Protein AF-A0A0M4GTP2-F1 (afdb_monomer_lite)

Secondary structure (DSSP, 8-state):
-HHHHHHHHHHHHHHHHHHHHHHH---PPP-----SEEEEE-TTS-EEEEEGGGEEEETTEEEEE-SS-EEE-TTPEEEE---

Structure (mmCIF, N/CA/C/O backbone):
data_AF-A0A0M4GTP2-F1
#
_entry.id   AF-A0A0M4GTP2-F1
#
loop_
_atom_site.group_PDB
_atom_site.id
_atom_site.type_symbol
_atom_site.label_atom_id
_atom_site.label_alt_id
_atom_site.label_comp_id
_atom_site.label_asym_id
_atom_site.label_entity_id
_atom_site.label_seq_id
_atom_site.pdbx_PDB_ins_code
_atom_site.Cartn_x
_atom_site.Cartn_y
_atom_site.Cartn_z
_atom_site.occupancy
_atom_site.B_iso_or_equiv
_atom_site.auth_seq_id
_atom_site.auth_comp_id
_atom_site.auth_asym_id
_atom_site.auth_atom_id
_atom_site.pdbx_PDB_model_num
ATOM 1 N N . MET A 1 1 ? 47.662 -9.809 -46.330 1.00 65.56 1 MET A N 1
ATOM 2 C CA . MET A 1 1 ? 47.016 -8.475 -46.326 1.00 65.56 1 MET A CA 1
ATOM 3 C C . MET A 1 1 ? 45.503 -8.589 -46.134 1.00 65.56 1 MET A C 1
ATOM 5 O O . MET A 1 1 ? 45.025 -8.158 -45.096 1.00 65.56 1 MET A O 1
ATOM 9 N N . ALA A 1 2 ? 44.758 -9.236 -47.041 1.00 75.31 2 ALA A N 1
ATOM 10 C CA . ALA A 1 2 ? 43.290 -9.336 -46.951 1.00 75.31 2 ALA A CA 1
ATOM 11 C C . ALA A 1 2 ? 42.761 -10.078 -45.702 1.00 75.31 2 ALA A C 1
ATOM 13 O O . ALA A 1 2 ? 41.838 -9.608 -45.049 1.00 75.31 2 ALA A O 1
ATOM 14 N N . THR A 1 3 ? 43.386 -11.193 -45.314 1.00 81.50 3 THR A N 1
ATOM 15 C CA . THR A 1 3 ? 43.015 -11.970 -44.114 1.00 81.50 3 THR A CA 1
ATOM 16 C C . THR A 1 3 ? 43.237 -11.207 -42.807 1.00 81.50 3 THR A C 1
ATOM 18 O O . THR A 1 3 ? 42.457 -11.338 -41.871 1.00 81.50 3 THR A O 1
ATOM 21 N N . PHE A 1 4 ? 44.273 -10.368 -42.754 1.00 84.88 4 PHE A N 1
ATOM 22 C CA . PHE A 1 4 ? 44.589 -9.542 -41.588 1.00 84.88 4 PHE A CA 1
ATOM 23 C C . PHE A 1 4 ? 43.591 -8.385 -41.437 1.00 84.88 4 PHE A C 1
ATOM 25 O O . PHE A 1 4 ? 43.106 -8.116 -40.342 1.00 84.88 4 PHE A O 1
ATOM 32 N N . ALA A 1 5 ? 43.215 -7.757 -42.556 1.00 87.69 5 ALA A N 1
ATOM 33 C CA . ALA A 1 5 ? 42.157 -6.749 -42.584 1.00 87.69 5 ALA A CA 1
ATOM 34 C C . ALA A 1 5 ? 40.788 -7.338 -42.192 1.00 87.69 5 ALA A C 1
ATOM 36 O O . ALA A 1 5 ? 40.041 -6.712 -41.444 1.00 87.69 5 ALA A O 1
ATOM 37 N N . PHE A 1 6 ? 40.488 -8.563 -42.635 1.00 89.75 6 PHE A N 1
ATOM 38 C CA . PHE A 1 6 ? 39.268 -9.281 -42.259 1.00 89.75 6 PHE A CA 1
ATOM 39 C C . PHE A 1 6 ? 39.205 -9.571 -40.750 1.00 89.75 6 PHE A C 1
ATOM 41 O O . PHE A 1 6 ? 38.183 -9.327 -40.116 1.00 89.75 6 PHE A O 1
ATOM 48 N N . LEU A 1 7 ? 40.318 -10.003 -40.147 1.00 89.94 7 LEU A N 1
ATOM 49 C CA . LEU A 1 7 ? 40.411 -10.237 -38.701 1.00 89.94 7 LEU A CA 1
ATOM 50 C C . LEU A 1 7 ? 40.170 -8.960 -37.882 1.00 89.94 7 LEU A C 1
ATOM 52 O O . LEU A 1 7 ? 39.419 -8.989 -36.908 1.00 89.94 7 LEU A O 1
ATOM 56 N N . LEU A 1 8 ? 40.750 -7.832 -38.300 1.00 90.12 8 LEU A N 1
ATOM 57 C CA . LEU A 1 8 ? 40.537 -6.538 -37.640 1.00 90.12 8 LEU A CA 1
ATOM 58 C C . LEU A 1 8 ? 39.077 -6.070 -37.741 1.00 90.12 8 LEU A C 1
ATOM 60 O O . LEU A 1 8 ? 38.536 -5.547 -36.766 1.00 90.12 8 LEU A O 1
ATOM 64 N N . LEU A 1 9 ? 38.421 -6.314 -38.880 1.00 90.25 9 LEU A N 1
ATOM 65 C CA . LEU A 1 9 ? 36.997 -6.027 -39.065 1.00 90.25 9 LEU A CA 1
ATOM 66 C C . LEU A 1 9 ? 36.128 -6.847 -38.097 1.00 90.25 9 LEU A C 1
ATOM 68 O O . LEU A 1 9 ? 35.255 -6.293 -37.431 1.00 90.25 9 LEU A O 1
ATOM 72 N N . CYS A 1 10 ? 36.390 -8.152 -37.974 1.00 90.56 10 CYS A N 1
ATOM 73 C CA . CYS A 1 10 ? 35.653 -9.029 -37.061 1.00 90.56 10 CYS A CA 1
ATOM 74 C C . CYS A 1 10 ? 35.806 -8.600 -35.594 1.00 90.56 10 CYS A C 1
ATOM 76 O O . CYS A 1 10 ? 34.821 -8.580 -34.855 1.00 90.56 10 CYS A O 1
ATOM 78 N N . ILE A 1 11 ? 37.017 -8.211 -35.182 1.00 89.75 11 ILE A N 1
ATOM 79 C CA . ILE A 1 11 ? 37.287 -7.723 -33.822 1.00 89.75 11 ILE A CA 1
ATOM 80 C C . ILE A 1 11 ? 36.537 -6.410 -33.563 1.00 89.75 11 ILE A C 1
ATOM 82 O O . ILE A 1 11 ? 35.885 -6.270 -32.527 1.00 89.75 11 ILE A O 1
ATOM 86 N N . GLY A 1 12 ? 36.568 -5.472 -34.514 1.00 89.00 12 GLY A N 1
ATOM 87 C CA . GLY A 1 12 ? 35.827 -4.212 -34.412 1.00 89.00 12 GLY A CA 1
ATOM 88 C C . GLY A 1 12 ? 34.318 -4.428 -34.265 1.00 89.00 12 GLY A C 1
ATOM 89 O O . GLY A 1 12 ? 33.687 -3.811 -33.406 1.00 89.00 12 GLY A O 1
ATOM 90 N N . LEU A 1 13 ? 33.751 -5.361 -35.037 1.00 89.94 13 LEU A N 1
ATOM 91 C CA . LEU A 1 13 ? 32.334 -5.725 -34.950 1.00 89.94 13 LEU A CA 1
ATOM 92 C C . LEU A 1 13 ? 31.971 -6.358 -33.601 1.00 89.94 13 LEU A C 1
ATOM 94 O O . LEU A 1 13 ? 30.974 -5.957 -33.003 1.00 89.94 13 LEU A O 1
ATOM 98 N N . MET A 1 14 ? 32.778 -7.288 -33.079 1.00 88.81 14 MET A N 1
ATOM 99 C CA . MET A 1 14 ? 32.524 -7.889 -31.760 1.00 88.81 14 MET A CA 1
ATOM 100 C C . MET A 1 14 ? 32.578 -6.853 -30.632 1.00 88.81 14 MET A C 1
ATOM 102 O O . MET A 1 14 ? 31.735 -6.862 -29.730 1.00 88.81 14 MET A O 1
ATOM 106 N N . LEU A 1 15 ? 33.540 -5.928 -30.684 1.00 86.69 15 LEU A N 1
ATOM 107 C CA . LEU A 1 15 ? 33.658 -4.861 -29.690 1.00 86.69 15 LEU A CA 1
ATOM 108 C C . LEU A 1 15 ? 32.476 -3.888 -29.770 1.00 86.69 15 LEU A C 1
ATOM 110 O O . LEU A 1 15 ? 31.899 -3.553 -28.736 1.00 86.69 15 LEU A O 1
ATOM 114 N N . GLY A 1 16 ? 32.057 -3.503 -30.977 1.00 85.19 16 GLY A N 1
ATOM 115 C CA . GLY A 1 16 ? 30.867 -2.674 -31.180 1.00 85.19 16 GLY A CA 1
ATOM 116 C C . GLY A 1 16 ? 29.594 -3.340 -30.652 1.00 85.19 16 GLY A C 1
ATOM 117 O O . GLY A 1 16 ? 28.836 -2.723 -29.901 1.00 85.19 16 GLY A O 1
ATOM 118 N N . PHE A 1 17 ? 29.395 -4.622 -30.966 1.00 84.88 17 PHE A N 1
ATOM 119 C CA . PHE A 1 17 ? 28.209 -5.372 -30.547 1.00 84.88 17 PHE A CA 1
ATOM 120 C C . PHE A 1 17 ? 28.169 -5.611 -29.033 1.00 84.88 17 PHE A C 1
ATOM 122 O O . PHE A 1 17 ? 27.115 -5.481 -28.418 1.00 84.88 17 PHE A O 1
ATOM 129 N N . SER A 1 18 ? 29.313 -5.898 -28.403 1.00 82.69 18 SER A N 1
ATOM 130 C CA . SER A 1 18 ? 29.383 -6.086 -26.946 1.00 82.69 18 SER A CA 1
ATOM 131 C C . SER A 1 18 ? 29.052 -4.806 -26.175 1.00 82.69 18 SER A C 1
ATOM 133 O O . SER A 1 18 ? 28.317 -4.859 -25.188 1.00 82.69 18 SER A O 1
ATOM 135 N N . LYS A 1 19 ? 29.521 -3.645 -26.652 1.00 80.81 19 LYS A N 1
ATOM 136 C CA . LYS A 1 19 ? 29.194 -2.340 -26.060 1.00 80.81 19 LYS A CA 1
ATOM 137 C C . LYS A 1 19 ? 27.725 -1.978 -26.251 1.00 80.81 19 LYS A C 1
ATOM 139 O O . LYS A 1 19 ? 27.095 -1.528 -25.298 1.00 80.81 19 LYS A O 1
ATOM 144 N N . TYR A 1 20 ? 27.175 -2.239 -27.434 1.00 82.38 20 TYR A N 1
ATOM 145 C CA . TYR A 1 20 ? 25.758 -2.022 -27.728 1.00 82.38 20 TYR A CA 1
ATOM 146 C C . TYR A 1 20 ? 24.833 -2.934 -26.902 1.00 82.38 20 TYR A C 1
ATOM 148 O O . TYR A 1 20 ? 23.819 -2.487 -26.359 1.00 82.38 20 TYR A O 1
ATOM 156 N N . ALA A 1 21 ? 25.200 -4.209 -26.750 1.00 79.75 21 ALA A N 1
ATOM 157 C CA . ALA A 1 21 ? 24.460 -5.151 -25.919 1.00 79.75 21 ALA A CA 1
ATOM 158 C C . ALA A 1 21 ? 24.473 -4.710 -24.448 1.00 79.75 21 ALA A C 1
ATOM 160 O O . ALA A 1 21 ? 23.417 -4.650 -23.826 1.00 79.75 21 ALA A O 1
ATOM 161 N N . GLN A 1 22 ? 25.635 -4.308 -23.918 1.00 75.31 22 GLN A N 1
ATOM 162 C CA . GLN A 1 22 ? 25.756 -3.791 -22.549 1.00 75.31 22 GLN A CA 1
ATOM 163 C C . GLN A 1 22 ? 24.938 -2.513 -22.319 1.00 75.31 22 GLN A C 1
ATOM 165 O O . GLN A 1 22 ? 24.307 -2.391 -21.273 1.00 75.31 22 GLN A O 1
ATOM 170 N N . SER A 1 23 ? 24.891 -1.583 -23.281 1.00 71.81 23 SER A N 1
ATOM 171 C CA . SER A 1 23 ? 24.100 -0.348 -23.142 1.00 71.81 23 SER A CA 1
ATOM 172 C C . SER A 1 23 ? 22.586 -0.571 -23.186 1.00 71.81 23 SER A C 1
ATOM 174 O O . SER A 1 23 ? 21.827 0.295 -22.758 1.00 71.81 23 SER A O 1
ATOM 176 N N . THR A 1 24 ? 22.143 -1.713 -23.715 1.00 68.75 24 THR A N 1
ATOM 177 C CA . THR A 1 24 ? 20.719 -2.044 -23.874 1.00 68.75 24 THR A CA 1
ATOM 178 C C . THR A 1 24 ? 20.153 -2.793 -22.663 1.00 68.75 24 THR A C 1
ATOM 180 O O . THR A 1 24 ? 18.935 -2.905 -22.528 1.00 68.75 24 THR A O 1
ATOM 183 N N . ILE A 1 25 ? 21.001 -3.254 -21.734 1.00 71.38 25 ILE A N 1
ATOM 184 C CA . ILE A 1 25 ? 20.554 -3.852 -20.470 1.00 71.38 25 ILE A CA 1
ATOM 185 C C . ILE A 1 25 ? 20.044 -2.728 -19.560 1.00 71.38 25 ILE A C 1
ATOM 187 O O . ILE A 1 25 ? 20.755 -2.206 -18.702 1.00 71.38 25 ILE A O 1
ATOM 191 N N . LYS A 1 26 ? 18.784 -2.338 -19.755 1.00 65.19 26 LYS A N 1
ATOM 192 C CA . LYS A 1 26 ? 18.033 -1.593 -18.750 1.00 65.19 26 LYS A CA 1
ATOM 193 C C . LYS A 1 26 ? 17.717 -2.556 -17.614 1.00 65.19 26 LYS A C 1
ATOM 195 O O . LYS A 1 26 ? 16.888 -3.448 -17.762 1.00 65.19 26 LYS A O 1
ATOM 200 N N . ILE A 1 27 ? 18.390 -2.379 -16.481 1.00 67.81 27 ILE A N 1
ATOM 201 C CA . ILE A 1 27 ? 17.946 -2.967 -15.218 1.00 67.81 27 ILE A CA 1
ATOM 202 C C . ILE A 1 27 ? 16.722 -2.155 -14.803 1.00 67.81 27 ILE A C 1
ATOM 204 O O . ILE A 1 27 ? 16.833 -1.138 -14.121 1.00 67.81 27 ILE A O 1
ATOM 208 N N . GLU A 1 28 ? 15.555 -2.539 -15.308 1.00 66.69 28 GLU A N 1
ATOM 209 C CA . GLU A 1 28 ? 14.302 -1.991 -14.811 1.00 66.69 28 GLU A CA 1
ATOM 210 C C . GLU A 1 28 ? 14.135 -2.505 -13.382 1.00 66.69 28 GLU A C 1
ATOM 212 O O . GLU A 1 28 ? 14.089 -3.713 -13.142 1.00 66.69 28 GLU A O 1
ATOM 217 N N . ALA A 1 29 ? 14.130 -1.588 -12.411 1.00 72.56 29 ALA A N 1
ATOM 218 C CA . ALA A 1 29 ? 13.767 -1.946 -11.050 1.00 72.56 29 ALA A CA 1
ATOM 219 C C . ALA A 1 29 ? 12.376 -2.600 -11.098 1.00 72.56 29 ALA A C 1
ATOM 221 O O . ALA A 1 29 ? 11.516 -2.096 -11.830 1.00 72.56 29 ALA A O 1
ATOM 222 N N . PRO A 1 30 ? 12.145 -3.707 -10.367 1.00 69.12 30 PRO A N 1
ATOM 223 C CA . PRO A 1 30 ? 10.837 -4.337 -10.348 1.00 69.12 30 PRO A CA 1
ATOM 224 C C . PRO A 1 30 ? 9.809 -3.278 -9.956 1.00 69.12 30 PRO A C 1
ATOM 226 O O . PRO A 1 30 ? 9.906 -2.673 -8.887 1.00 69.12 30 PRO A O 1
ATOM 229 N N . GLN A 1 31 ? 8.866 -3.004 -10.856 1.00 71.44 31 GLN A N 1
ATOM 230 C CA . GLN A 1 31 ? 7.763 -2.105 -10.560 1.00 71.44 31 GLN A CA 1
ATOM 231 C C . GLN A 1 31 ? 6.923 -2.781 -9.478 1.00 71.44 31 GLN A C 1
ATOM 233 O O . GLN A 1 31 ? 6.283 -3.800 -9.728 1.00 71.44 31 GLN A O 1
ATOM 238 N N . ILE A 1 32 ? 6.994 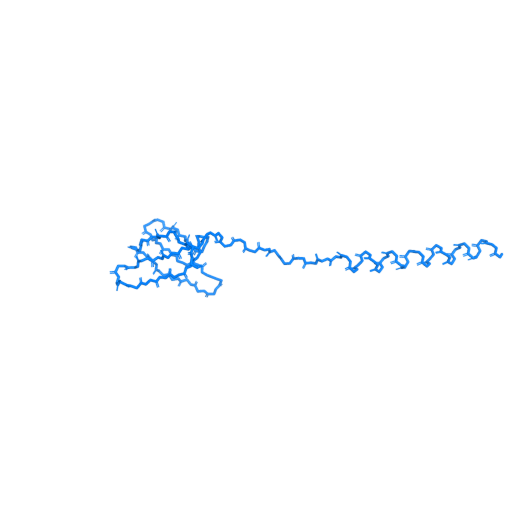-2.259 -8.253 1.00 75.62 32 ILE A N 1
ATOM 239 C CA . ILE A 1 32 ? 6.181 -2.753 -7.145 1.00 75.62 32 ILE A CA 1
ATOM 240 C C . ILE A 1 32 ? 4.758 -2.247 -7.379 1.00 75.62 32 ILE A C 1
ATOM 242 O O . ILE A 1 32 ? 4.467 -1.068 -7.176 1.00 75.62 32 ILE A O 1
ATOM 246 N N . ASP A 1 33 ? 3.882 -3.143 -7.827 1.00 83.06 33 ASP A N 1
ATOM 247 C CA . ASP A 1 33 ? 2.452 -2.874 -7.905 1.00 83.06 33 ASP A CA 1
ATOM 248 C C . ASP A 1 33 ? 1.847 -2.949 -6.497 1.00 83.06 33 ASP A C 1
ATOM 250 O O . ASP A 1 33 ? 1.620 -4.023 -5.933 1.00 83.06 33 ASP A O 1
ATOM 254 N N . ASN A 1 34 ? 1.611 -1.780 -5.904 1.00 84.62 34 ASN A N 1
ATOM 255 C CA . ASN A 1 34 ? 0.973 -1.666 -4.593 1.00 84.62 34 ASN A CA 1
ATOM 256 C C . ASN A 1 34 ? -0.549 -1.911 -4.656 1.00 84.62 34 ASN A C 1
ATOM 258 O O . ASN A 1 34 ? -1.204 -1.954 -3.612 1.00 84.62 34 ASN A O 1
ATOM 262 N N . GLY A 1 35 ? -1.118 -2.115 -5.847 1.00 88.69 35 GLY A N 1
ATOM 263 C CA . GLY A 1 35 ? -2.546 -2.305 -6.055 1.00 88.69 35 GLY A CA 1
ATOM 264 C C . GLY A 1 35 ? -3.312 -0.984 -6.063 1.00 88.69 35 GLY A C 1
ATOM 265 O O . GLY A 1 35 ? -2.756 0.099 -6.270 1.00 88.69 35 GLY A O 1
ATOM 266 N N . ARG A 1 36 ? -4.627 -1.063 -5.846 1.00 90.69 36 ARG A N 1
ATOM 267 C CA . ARG A 1 36 ? -5.505 0.109 -5.930 1.00 90.69 36 ARG A CA 1
ATOM 268 C C . ARG A 1 36 ? -5.355 1.028 -4.726 1.00 90.69 36 ARG A C 1
ATOM 270 O O . ARG A 1 36 ? -5.082 0.592 -3.609 1.00 90.69 36 ARG A O 1
ATOM 277 N N . LYS A 1 37 ? -5.605 2.311 -4.971 1.00 93.06 37 LYS A N 1
ATOM 278 C CA . LYS A 1 37 ? -5.711 3.348 -3.949 1.00 93.06 37 LYS A CA 1
ATOM 279 C C . LYS A 1 37 ? -6.932 3.107 -3.061 1.00 93.06 37 LYS A C 1
ATOM 281 O O . LYS A 1 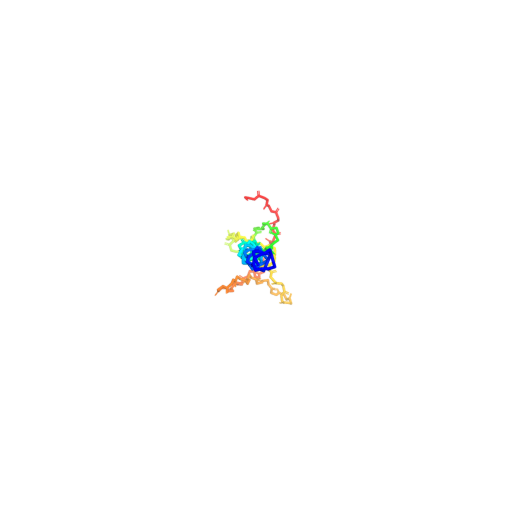37 ? -8.043 2.877 -3.544 1.00 93.06 37 LYS A O 1
ATOM 286 N N . VAL A 1 38 ? -6.718 3.160 -1.752 1.00 93.69 38 VAL A N 1
ATOM 287 C CA . VAL A 1 38 ? -7.758 2.940 -0.743 1.00 93.69 38 VAL A CA 1
ATOM 288 C C . VAL A 1 38 ? -7.643 3.950 0.389 1.00 93.69 38 VAL A C 1
ATOM 290 O O . VAL A 1 38 ? -6.568 4.478 0.681 1.00 93.69 38 VAL A O 1
ATOM 293 N N . ILE A 1 39 ? -8.771 4.209 1.038 1.00 94.56 39 ILE A N 1
ATOM 294 C CA . ILE A 1 39 ? -8.866 5.010 2.254 1.00 94.56 39 ILE A CA 1
ATOM 295 C C . ILE A 1 39 ? -9.410 4.100 3.349 1.00 94.56 39 ILE A C 1
ATOM 297 O O . ILE A 1 39 ? -10.439 3.448 3.172 1.00 94.56 39 ILE A O 1
ATOM 301 N N . VAL A 1 40 ? -8.715 4.037 4.480 1.00 94.12 40 VAL A N 1
ATOM 302 C CA . VAL A 1 40 ? -9.178 3.306 5.659 1.00 94.12 40 VAL A CA 1
ATOM 303 C C . VAL A 1 40 ? -9.731 4.293 6.670 1.00 94.12 40 VAL A C 1
ATOM 305 O O . VAL A 1 40 ? -8.994 5.099 7.235 1.00 94.12 40 VAL A O 1
ATOM 308 N N . HIS A 1 41 ? -11.035 4.199 6.902 1.00 95.06 41 HIS A N 1
ATOM 309 C CA . HIS A 1 41 ? -11.772 4.998 7.876 1.00 95.06 41 HIS A CA 1
ATOM 310 C C . HIS A 1 41 ? -11.700 4.331 9.242 1.00 95.06 41 HIS A C 1
ATOM 312 O O . HIS A 1 41 ? -12.306 3.277 9.443 1.00 95.06 41 HIS A O 1
ATOM 318 N N . LEU A 1 42 ? -10.948 4.910 10.174 1.00 94.00 42 LEU A N 1
ATOM 319 C CA . LEU A 1 42 ? -10.768 4.360 11.514 1.00 94.00 42 LEU A CA 1
ATOM 320 C C . LEU A 1 42 ? -11.942 4.721 12.441 1.00 94.00 42 LEU A C 1
ATOM 322 O O . LEU A 1 42 ? -12.540 5.789 12.296 1.00 94.00 42 LEU A O 1
ATOM 326 N N . PRO A 1 43 ? -12.230 3.899 13.472 1.00 91.50 43 PRO A N 1
ATOM 327 C CA . PRO A 1 43 ? -13.314 4.163 14.427 1.00 91.50 43 PRO A CA 1
ATOM 328 C C . PRO A 1 43 ? -13.176 5.487 15.190 1.00 91.50 43 PRO A C 1
ATOM 330 O O . PRO A 1 43 ? -14.156 6.032 15.684 1.00 91.50 43 PRO A O 1
ATOM 333 N N . ASN A 1 44 ? -11.951 6.007 15.296 1.00 91.25 44 ASN A N 1
ATOM 334 C CA . ASN A 1 44 ? -11.649 7.284 15.942 1.00 91.25 44 ASN A CA 1
ATOM 335 C C . ASN A 1 44 ? -11.868 8.504 15.022 1.00 91.25 4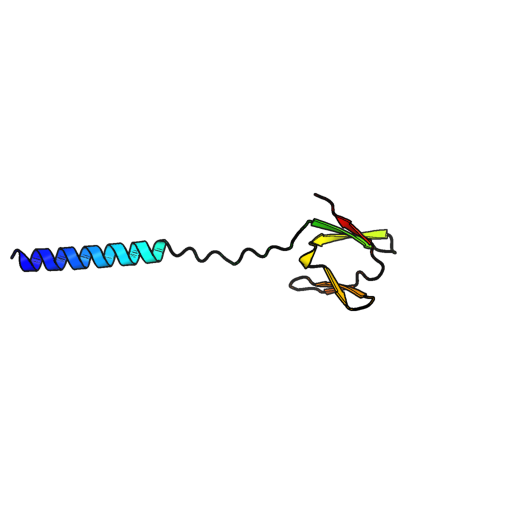4 ASN A C 1
ATOM 337 O O . ASN A 1 44 ? -11.500 9.613 15.404 1.00 91.25 44 ASN A O 1
ATOM 341 N N . GLY A 1 45 ? -12.412 8.305 13.817 1.00 91.31 45 GLY A N 1
ATOM 342 C CA . GLY A 1 45 ? -12.659 9.358 12.831 1.00 91.31 45 GLY A CA 1
ATOM 343 C C . GLY A 1 45 ? -11.428 9.785 12.028 1.00 91.31 45 GLY A C 1
ATOM 344 O O . GLY A 1 45 ? -11.516 10.735 11.257 1.00 91.31 45 GLY A O 1
ATOM 345 N N . LYS A 1 46 ? -10.277 9.120 12.197 1.00 92.75 46 LYS A N 1
ATOM 346 C CA . LYS A 1 46 ? -9.087 9.365 11.370 1.00 92.75 46 LYS A CA 1
ATOM 347 C C . LYS A 1 46 ? -9.155 8.562 10.075 1.00 92.75 46 LYS A C 1
ATOM 349 O O . LYS A 1 46 ? -9.646 7.437 10.058 1.00 92.75 46 LYS A O 1
ATOM 354 N N . GLU A 1 47 ? -8.572 9.111 9.021 1.00 93.81 47 GLU A N 1
ATOM 355 C CA . GLU A 1 47 ? -8.471 8.460 7.716 1.00 93.81 47 GLU A CA 1
ATOM 356 C C . GLU A 1 47 ? -7.014 8.109 7.406 1.00 93.81 47 GLU A C 1
ATOM 358 O O . GLU A 1 47 ? -6.099 8.891 7.681 1.00 93.81 47 GLU A O 1
ATOM 363 N N . VAL A 1 48 ? -6.793 6.925 6.833 1.00 92.94 48 VAL A N 1
ATOM 364 C CA . VAL A 1 48 ? -5.474 6.468 6.379 1.00 92.94 48 VAL A CA 1
ATOM 365 C C . VAL A 1 48 ? -5.522 6.207 4.882 1.00 92.94 48 VAL A C 1
ATOM 367 O O . VAL A 1 48 ? -6.186 5.281 4.424 1.00 92.94 48 VAL A O 1
ATOM 370 N N . PHE A 1 49 ? -4.788 7.018 4.127 1.00 93.56 49 PHE A N 1
ATOM 371 C CA . PHE A 1 49 ? -4.641 6.893 2.680 1.00 93.56 49 PHE A CA 1
ATOM 372 C C . PHE A 1 49 ? -3.508 5.917 2.383 1.00 93.56 49 PHE A C 1
ATOM 374 O O . PHE A 1 49 ? -2.373 6.124 2.818 1.00 93.56 49 PHE A O 1
ATOM 381 N N . THR A 1 50 ? -3.815 4.827 1.689 1.00 93.06 50 THR A N 1
ATOM 382 C CA . THR A 1 50 ? -2.847 3.762 1.416 1.00 93.06 50 THR A CA 1
ATOM 383 C C . THR A 1 50 ? -3.236 2.973 0.163 1.00 93.06 50 THR A C 1
ATOM 385 O O . THR A 1 50 ? -4.074 3.416 -0.624 1.00 93.06 50 THR A O 1
ATOM 388 N N . TYR A 1 51 ? -2.604 1.821 -0.043 1.00 93.69 51 TYR A N 1
ATOM 389 C CA . TYR A 1 51 ? -2.858 0.921 -1.156 1.00 93.69 51 TYR A CA 1
ATOM 390 C C . TYR A 1 51 ? -3.310 -0.458 -0.673 1.00 93.69 51 TYR A C 1
ATOM 392 O O . TYR A 1 51 ? -2.933 -0.902 0.413 1.00 93.69 51 TYR A O 1
ATOM 400 N N . GLU A 1 52 ? -4.102 -1.129 -1.505 1.00 91.81 52 GLU A N 1
ATOM 401 C CA . GLU A 1 52 ? -4.703 -2.443 -1.249 1.00 91.81 52 GLU A CA 1
ATOM 402 C C . GLU A 1 52 ? -3.669 -3.479 -0.782 1.00 91.81 52 GLU A C 1
ATOM 404 O O . GLU A 1 52 ? -3.869 -4.110 0.255 1.00 91.81 52 GLU A O 1
ATOM 409 N N . ASN A 1 53 ? -2.520 -3.584 -1.460 1.00 92.75 53 ASN A N 1
ATOM 410 C CA . ASN A 1 53 ? -1.515 -4.609 -1.145 1.00 92.75 53 ASN A CA 1
ATOM 411 C C . ASN A 1 53 ? -0.714 -4.305 0.129 1.00 92.75 53 ASN A C 1
ATOM 413 O O . ASN A 1 53 ? -0.007 -5.175 0.636 1.00 92.75 53 ASN A O 1
ATOM 417 N N . LEU A 1 54 ? -0.822 -3.085 0.661 1.00 93.00 54 LEU A N 1
ATOM 418 C CA . LEU A 1 54 ? -0.186 -2.704 1.921 1.00 93.00 54 LEU A CA 1
ATOM 419 C C . LEU A 1 54 ? -1.093 -2.968 3.127 1.00 93.00 54 LEU A C 1
ATOM 421 O O . LEU A 1 54 ? -0.645 -2.796 4.260 1.00 93.00 54 LEU A O 1
ATOM 425 N N . ILE A 1 55 ? -2.347 -3.379 2.918 1.00 93.50 55 ILE A N 1
ATOM 426 C CA . ILE A 1 55 ? -3.271 -3.759 3.988 1.00 93.50 55 ILE A CA 1
ATOM 427 C C . ILE A 1 55 ? -3.343 -5.284 4.066 1.00 93.50 55 ILE A C 1
ATOM 429 O O . ILE A 1 55 ? -3.716 -5.961 3.113 1.00 93.50 55 ILE A O 1
ATOM 433 N N . VAL A 1 56 ? -3.041 -5.833 5.238 1.00 93.25 56 VAL A N 1
ATOM 434 C CA . VAL A 1 56 ? -3.058 -7.273 5.496 1.00 93.25 56 VAL A CA 1
ATOM 435 C C . VAL A 1 56 ? -4.053 -7.575 6.608 1.00 93.25 56 VAL A C 1
ATOM 437 O O . VAL A 1 56 ? -4.037 -6.945 7.667 1.00 93.25 56 VAL A O 1
ATOM 440 N N . LYS A 1 57 ? -4.918 -8.563 6.374 1.00 91.69 57 LYS A N 1
ATOM 441 C CA . LYS A 1 57 ? -5.824 -9.091 7.394 1.00 91.69 57 LYS A CA 1
ATOM 442 C C . LYS A 1 57 ? -5.191 -10.313 8.057 1.00 91.69 57 LYS A C 1
ATOM 444 O O . LYS A 1 57 ? -4.996 -11.337 7.408 1.00 91.69 57 LYS A O 1
ATOM 449 N N . GLU A 1 58 ? -4.900 -10.208 9.348 1.00 91.38 58 GLU A N 1
ATOM 450 C CA . GLU A 1 58 ? -4.371 -11.300 1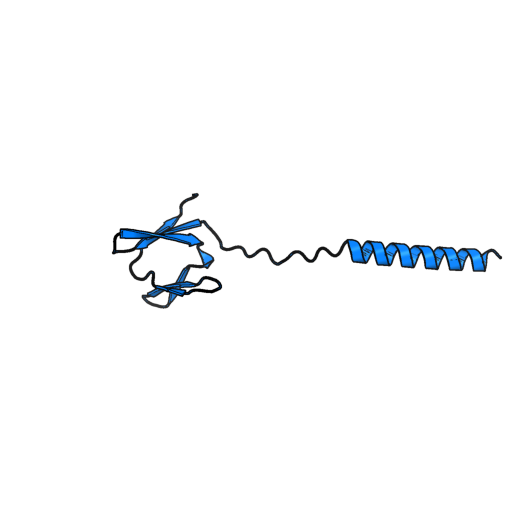0.169 1.00 91.38 58 GLU A CA 1
ATOM 451 C C . GLU A 1 58 ? -5.402 -11.658 11.243 1.00 91.38 58 GLU A C 1
ATOM 453 O O . GLU A 1 58 ? -5.497 -11.014 12.290 1.00 91.38 58 GLU A O 1
ATOM 458 N N . GLY A 1 59 ? -6.226 -12.670 10.958 1.00 89.44 59 GLY A N 1
ATOM 459 C CA . GLY A 1 59 ? -7.364 -13.028 11.806 1.00 89.44 59 GLY A CA 1
ATOM 460 C C . GLY A 1 59 ? -8.384 -11.888 11.880 1.00 89.44 59 GLY A C 1
ATOM 461 O O . GLY A 1 59 ? -8.909 -11.453 10.852 1.00 89.44 59 GLY A O 1
ATOM 462 N N . ASP A 1 60 ? -8.633 -11.394 13.093 1.00 89.06 60 ASP A N 1
ATOM 463 C CA . ASP A 1 60 ? -9.536 -10.263 13.348 1.00 89.06 60 ASP A CA 1
ATOM 464 C C . ASP A 1 60 ? -8.843 -8.895 13.264 1.00 89.06 60 ASP A C 1
ATOM 466 O O . ASP A 1 60 ? -9.504 -7.860 13.371 1.00 89.06 60 ASP A O 1
ATOM 470 N N . LYS A 1 61 ? -7.520 -8.868 13.055 1.00 92.06 61 LYS A N 1
ATOM 471 C CA . LYS A 1 61 ? -6.750 -7.626 12.953 1.00 92.06 61 LYS A CA 1
ATOM 472 C C . LYS A 1 61 ? -6.597 -7.184 11.507 1.00 92.06 61 LYS A C 1
ATOM 474 O O . LYS A 1 61 ? -6.333 -7.994 10.617 1.00 92.06 61 LYS A O 1
ATOM 479 N N . LEU A 1 62 ? -6.714 -5.878 11.293 1.00 93.75 62 LEU A N 1
ATOM 480 C CA . LEU A 1 62 ? -6.403 -5.234 10.021 1.00 93.75 62 LEU A CA 1
ATOM 481 C C . LEU A 1 62 ? -5.135 -4.414 10.222 1.00 93.75 62 LEU A C 1
ATOM 483 O O . LEU A 1 62 ? -5.126 -3.506 11.044 1.00 93.75 62 LEU A O 1
ATOM 487 N N . LEU A 1 63 ? -4.064 -4.734 9.507 1.00 94.50 63 LEU A N 1
ATOM 488 C CA . LEU A 1 63 ? -2.771 -4.076 9.666 1.00 94.50 63 LEU A CA 1
ATOM 489 C C . LEU A 1 63 ? -2.358 -3.424 8.354 1.00 94.50 63 LEU A C 1
ATOM 491 O O . LEU A 1 63 ? -2.475 -4.028 7.293 1.00 94.50 63 LEU A O 1
ATOM 495 N N . TYR A 1 64 ? -1.813 -2.219 8.427 1.00 94.19 64 TYR A N 1
ATOM 496 C CA . TYR A 1 64 ? -1.025 -1.666 7.336 1.00 94.19 64 TYR A CA 1
ATOM 497 C C . TYR A 1 64 ? 0.433 -2.070 7.518 1.00 94.19 64 TYR A C 1
ATOM 499 O O . TYR A 1 64 ? 1.000 -1.842 8.585 1.00 94.19 64 TYR A O 1
ATOM 507 N N . LYS A 1 65 ? 1.043 -2.638 6.481 1.00 93.81 65 LYS A N 1
ATOM 508 C CA . LYS A 1 65 ? 2.449 -3.044 6.441 1.00 93.81 65 LYS A CA 1
ATOM 509 C C . LYS A 1 65 ? 3.152 -2.303 5.312 1.00 93.81 65 LYS A C 1
ATOM 511 O O . LYS A 1 65 ? 3.229 -2.781 4.186 1.00 93.81 65 LYS A O 1
ATOM 516 N N . GLY A 1 66 ? 3.650 -1.113 5.627 1.00 88.62 66 GLY A N 1
ATOM 517 C CA . GLY A 1 66 ? 4.557 -0.389 4.746 1.00 88.62 66 GLY A CA 1
ATOM 518 C C . GLY A 1 66 ? 5.987 -0.915 4.863 1.00 88.62 66 GLY A C 1
ATOM 519 O O . GLY A 1 66 ? 6.319 -1.663 5.779 1.00 88.62 66 GLY A O 1
ATOM 520 N N . GLU A 1 67 ? 6.863 -0.450 3.977 1.00 85.94 67 GLU A N 1
ATOM 521 C CA . GLU A 1 67 ? 8.268 -0.880 3.914 1.00 85.94 67 GLU A CA 1
ATOM 522 C C . GLU A 1 67 ? 9.031 -0.677 5.237 1.00 85.94 67 GLU A C 1
ATOM 524 O O . GLU A 1 67 ? 9.887 -1.478 5.601 1.00 85.94 67 GLU A O 1
ATOM 529 N N . ARG A 1 68 ? 8.715 0.396 5.975 1.00 88.88 68 ARG A N 1
ATOM 530 C CA . ARG A 1 68 ? 9.414 0.764 7.220 1.00 88.88 68 ARG A CA 1
ATOM 531 C C . ARG A 1 68 ? 8.549 0.704 8.471 1.00 88.88 68 ARG A C 1
ATOM 533 O O . ARG A 1 68 ? 9.090 0.643 9.567 1.00 88.88 68 ARG A O 1
ATOM 540 N N . ASN A 1 69 ? 7.228 0.751 8.317 1.00 89.00 69 ASN A N 1
ATOM 541 C CA . ASN A 1 69 ? 6.300 0.944 9.425 1.00 89.00 69 ASN A CA 1
ATOM 542 C C . ASN A 1 69 ? 5.108 -0.002 9.303 1.00 89.00 69 ASN A C 1
ATOM 544 O O . ASN A 1 69 ? 4.542 -0.159 8.222 1.00 89.00 69 ASN A O 1
ATOM 548 N N . THR A 1 70 ? 4.688 -0.554 10.441 1.00 93.44 70 THR A N 1
ATOM 549 C CA . THR A 1 70 ? 3.419 -1.275 10.580 1.00 93.44 70 THR A CA 1
ATOM 550 C C . THR A 1 70 ? 2.457 -0.442 11.421 1.00 93.44 70 THR A C 1
ATOM 552 O O . THR A 1 70 ? 2.851 0.072 12.467 1.00 93.44 70 THR A O 1
ATOM 555 N N . LEU A 1 71 ? 1.213 -0.290 10.970 1.00 92.19 71 LEU A N 1
ATOM 556 C CA . LEU A 1 71 ? 0.156 0.419 11.696 1.00 92.19 71 LEU A CA 1
ATOM 557 C C . LEU A 1 71 ? -1.016 -0.526 11.941 1.00 92.19 71 LEU A C 1
ATOM 559 O O . LEU A 1 71 ? -1.385 -1.303 11.062 1.00 92.19 71 LEU A O 1
ATOM 563 N N . ASP A 1 72 ? -1.619 -0.431 13.121 1.00 93.38 72 ASP A N 1
ATOM 564 C CA . ASP A 1 72 ? -2.856 -1.143 13.424 1.00 93.38 72 ASP A CA 1
ATOM 565 C C . ASP A 1 72 ? -4.055 -0.338 12.910 1.00 93.38 72 ASP A C 1
ATOM 567 O O . ASP A 1 72 ? -4.266 0.811 13.304 1.00 93.38 72 ASP A O 1
ATOM 571 N N . LEU A 1 73 ? -4.811 -0.941 11.996 1.00 93.38 73 LEU A N 1
ATOM 572 C CA . LEU A 1 73 ? -6.020 -0.399 11.383 1.00 93.38 73 LEU A CA 1
ATOM 573 C C . LEU A 1 73 ? -7.276 -1.192 11.783 1.00 93.38 73 LEU A C 1
ATOM 575 O O . LEU A 1 73 ? -8.312 -1.100 11.118 1.00 93.38 73 LEU A O 1
ATOM 579 N N . THR A 1 74 ? -7.199 -1.998 12.843 1.00 93.88 74 THR A N 1
ATOM 580 C CA . THR A 1 74 ? -8.289 -2.873 13.284 1.00 93.88 74 THR A CA 1
ATOM 581 C C . THR A 1 74 ? -9.565 -2.080 13.573 1.00 93.88 74 THR A C 1
ATOM 583 O O . THR A 1 74 ? -9.543 -1.009 14.178 1.00 93.88 74 THR A O 1
ATOM 586 N N . GLY A 1 75 ? -10.701 -2.607 13.109 1.00 90.88 75 GLY A N 1
ATOM 587 C CA . GLY A 1 75 ? -12.000 -1.930 13.179 1.00 90.88 75 GLY A CA 1
ATOM 588 C C . GLY A 1 7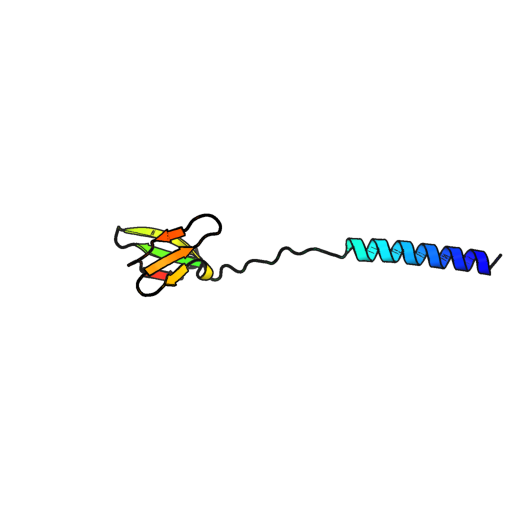5 ? -12.200 -0.836 12.124 1.00 90.88 75 GLY A C 1
ATOM 589 O O . GLY A 1 75 ? -13.288 -0.271 12.046 1.00 90.88 75 GLY A O 1
ATOM 590 N N . GLY A 1 76 ? -11.186 -0.544 11.304 1.00 91.31 76 GLY A N 1
ATOM 591 C CA . GLY A 1 76 ? -11.296 0.392 10.195 1.00 91.31 76 GLY A CA 1
ATOM 592 C C . GLY A 1 76 ? -12.080 -0.175 9.009 1.00 91.31 76 GLY A C 1
ATOM 593 O O . GLY A 1 76 ? -12.010 -1.369 8.707 1.00 91.31 76 GLY A O 1
ATOM 594 N N . LYS A 1 77 ? -12.816 0.690 8.307 1.00 93.38 77 LYS A N 1
ATOM 595 C CA . LYS A 1 77 ? -13.533 0.345 7.073 1.00 93.38 77 LYS A CA 1
ATOM 596 C C . LYS A 1 77 ? -12.712 0.773 5.859 1.00 93.38 77 LYS A C 1
ATOM 598 O O . LYS A 1 77 ? -12.385 1.948 5.725 1.00 93.38 77 LYS A O 1
ATOM 603 N N . VAL A 1 78 ? -12.417 -0.171 4.968 1.00 93.25 78 VAL A N 1
ATOM 604 C CA . VAL A 1 78 ? -11.686 0.092 3.719 1.00 93.25 78 VAL A CA 1
ATOM 605 C C . VAL A 1 78 ? -12.657 0.577 2.640 1.00 93.25 78 VAL A C 1
ATOM 607 O O . VAL A 1 78 ? -13.663 -0.079 2.365 1.00 93.25 78 VAL A O 1
ATOM 610 N N . GLU A 1 79 ? -12.355 1.718 2.027 1.00 94.19 79 GLU A N 1
ATOM 611 C CA . GLU A 1 79 ? -13.070 2.294 0.888 1.00 94.19 79 GLU A CA 1
ATOM 612 C C . GLU A 1 79 ? -12.112 2.431 -0.304 1.00 94.19 79 GLU A C 1
ATOM 614 O O . GLU A 1 79 ? -11.021 2.984 -0.176 1.00 94.19 79 G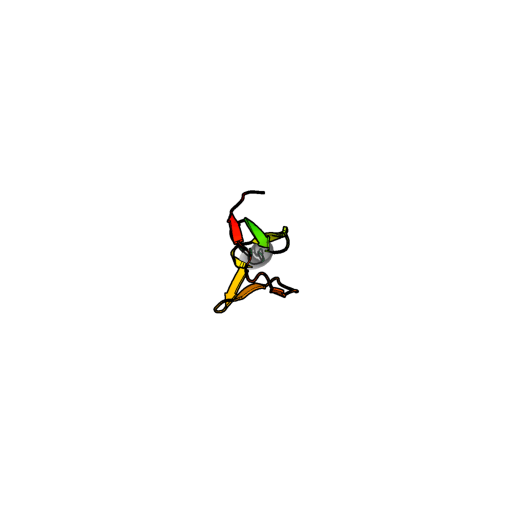LU A O 1
ATOM 619 N N . TYR A 1 80 ? -12.523 1.942 -1.474 1.00 91.94 80 TYR A N 1
ATOM 620 C CA . TYR A 1 80 ? -11.777 2.112 -2.721 1.00 91.94 80 TYR A CA 1
ATOM 621 C C . TYR A 1 80 ? -12.154 3.449 -3.353 1.00 91.94 80 TYR A C 1
ATOM 623 O O . TYR A 1 80 ? -13.326 3.675 -3.660 1.00 91.94 80 TYR A O 1
ATOM 631 N N . LYS A 1 81 ? -11.166 4.321 -3.551 1.00 85.38 81 LYS A N 1
ATOM 632 C CA . LYS A 1 81 ? -11.341 5.635 -4.176 1.00 85.38 81 LYS A CA 1
ATOM 633 C C . LYS A 1 81 ? -10.132 5.961 -5.036 1.00 85.38 81 LYS A C 1
ATOM 635 O O . LYS A 1 81 ? -8.999 5.795 -4.590 1.00 85.38 81 LYS A O 1
ATOM 640 N N . ASP A 1 82 ? -10.395 6.488 -6.225 1.00 75.75 82 ASP A N 1
ATOM 641 C CA . ASP A 1 82 ? -9.383 7.164 -7.027 1.00 75.75 82 ASP A CA 1
ATOM 642 C C . ASP A 1 82 ? -9.223 8.586 -6.494 1.00 75.75 82 ASP A C 1
ATOM 644 O O . ASP A 1 82 ? -10.065 9.456 -6.723 1.00 75.75 82 ASP A O 1
ATOM 648 N N . TRP A 1 83 ? -8.164 8.778 -5.713 1.00 75.06 83 TRP A N 1
ATOM 649 C CA . TRP A 1 83 ? -7.712 10.070 -5.202 1.00 75.06 83 TRP A CA 1
ATOM 650 C C . TRP A 1 83 ? -6.423 10.516 -5.887 1.00 75.06 83 TRP A C 1
ATOM 652 O O . TRP A 1 83 ? -5.652 9.643 -6.356 1.00 75.06 83 TRP A O 1
#

Sequence (83 aa):
MATFAFLLLCIGLMLGFSKYAQSTIKIEAPQIDNGRKVIVHLPNGKEVFTYENLIVKEGDKLLYKGERNTLDLTGGKVEYKDW

Foldseek 3Di:
DVVVVVVVVVVVVVVVVVVVVVVPPDPDDPDPCLAAWKWWQAPVRDIDTGGPNQWDDDPQWIWGHDPPDIDTSHPTDIDGDDD

Radius of gyration: 27.01 Å; chains: 1; bounding box: 60×23×63 Å

pLDDT: mean 86.87, std 8.29, range [65.19, 95.06]